Protein AF-A0A832J4N6-F1 (afdb_monomer_lite)

Structure (mmCIF, N/CA/C/O backbone):
data_AF-A0A832J4N6-F1
#
_entry.id   AF-A0A832J4N6-F1
#
loop_
_atom_site.group_PDB
_atom_site.id
_atom_site.type_symbol
_atom_site.label_atom_id
_atom_site.label_alt_id
_atom_site.label_comp_id
_atom_site.label_asym_id
_atom_site.label_entity_id
_atom_site.label_seq_id
_atom_site.pdbx_PDB_ins_code
_atom_site.Cartn_x
_atom_site.Cartn_y
_atom_site.Cartn_z
_atom_site.occupancy
_atom_site.B_iso_or_equiv
_atom_site.auth_seq_id
_atom_site.auth_comp_id
_atom_site.auth_asym_id
_atom_site.auth_atom_id
_atom_site.pdbx_PDB_model_num
ATOM 1 N N . GLU A 1 1 ? 0.300 12.683 24.792 1.00 80.56 1 GLU A N 1
ATOM 2 C CA . GLU A 1 1 ? -0.113 11.970 23.567 1.00 80.56 1 GLU A CA 1
ATOM 3 C C . GLU A 1 1 ? -0.994 12.887 22.751 1.00 80.56 1 GLU A C 1
ATOM 5 O O . GLU A 1 1 ? -1.795 13.608 23.332 1.00 80.56 1 GLU A O 1
ATOM 10 N N . GLU A 1 2 ? -0.819 12.894 21.437 1.00 91.38 2 GLU A N 1
ATOM 11 C CA . GLU A 1 2 ? -1.712 13.629 20.543 1.00 91.38 2 GLU A CA 1
ATOM 12 C C . GLU A 1 2 ? -2.810 12.677 20.051 1.00 91.38 2 GLU A C 1
ATOM 14 O O . GLU A 1 2 ? -2.480 11.567 19.614 1.00 91.38 2 GLU A O 1
ATOM 19 N N . PRO A 1 3 ? -4.097 13.064 20.115 1.00 95.00 3 PRO A N 1
ATOM 20 C CA . PRO A 1 3 ? -5.181 12.226 19.624 1.00 95.00 3 PRO A CA 1
ATOM 21 C C . PRO A 1 3 ? -5.019 11.979 18.120 1.00 95.00 3 PRO A C 1
ATOM 23 O O . PRO A 1 3 ? -4.745 12.898 17.349 1.00 95.00 3 PRO A O 1
ATOM 26 N N . ARG A 1 4 ? -5.194 10.724 17.694 1.00 95.00 4 ARG A N 1
ATOM 27 C CA . ARG A 1 4 ? -5.103 10.320 16.286 1.00 95.00 4 ARG A CA 1
ATOM 28 C C . ARG A 1 4 ? -6.422 9.748 15.807 1.00 95.00 4 ARG A C 1
ATOM 30 O O . ARG A 1 4 ? -7.039 8.934 16.485 1.00 95.00 4 ARG A O 1
ATOM 37 N N . ILE A 1 5 ? -6.786 10.118 14.587 1.00 95.06 5 ILE A N 1
ATOM 38 C CA . ILE A 1 5 ? -7.844 9.474 13.816 1.00 95.06 5 ILE A CA 1
ATOM 39 C C . ILE A 1 5 ? -7.168 8.838 12.601 1.00 95.06 5 ILE A C 1
ATOM 41 O O . ILE A 1 5 ? -6.368 9.482 11.925 1.00 95.06 5 ILE A O 1
ATOM 45 N N . THR A 1 6 ? -7.456 7.565 12.336 1.00 95.12 6 THR A N 1
ATOM 46 C CA . THR A 1 6 ? -6.941 6.835 11.172 1.00 95.12 6 THR A CA 1
ATOM 47 C C . THR A 1 6 ? -8.048 6.013 10.538 1.00 95.12 6 THR A C 1
ATOM 49 O O . THR A 1 6 ? -8.936 5.510 11.224 1.00 95.12 6 THR A O 1
ATOM 52 N N . LEU A 1 7 ? -7.963 5.832 9.223 1.00 96.44 7 LEU A N 1
ATOM 53 C CA . LEU A 1 7 ? -8.763 4.833 8.529 1.00 96.44 7 LEU A CA 1
ATOM 54 C C . LEU A 1 7 ? -8.303 3.429 8.931 1.00 96.44 7 LEU A C 1
ATOM 56 O O . LEU A 1 7 ? -7.113 3.192 9.162 1.00 96.44 7 LEU A O 1
ATOM 60 N N . THR A 1 8 ? -9.250 2.498 9.004 1.00 95.69 8 THR A N 1
ATOM 61 C CA . THR A 1 8 ? -8.957 1.088 9.268 1.00 95.69 8 THR A CA 1
ATOM 62 C C . THR A 1 8 ? -8.505 0.382 7.989 1.00 95.69 8 THR A C 1
ATOM 64 O O . THR A 1 8 ? -8.756 0.838 6.870 1.00 95.69 8 THR A O 1
ATOM 67 N N . ALA A 1 9 ? -7.849 -0.768 8.144 1.00 94.00 9 ALA A N 1
ATOM 68 C CA . ALA A 1 9 ? -7.391 -1.578 7.019 1.00 94.00 9 ALA A CA 1
ATOM 69 C C . ALA A 1 9 ? -8.487 -1.926 5.987 1.00 94.00 9 ALA A C 1
ATOM 71 O O . ALA A 1 9 ? -8.222 -1.726 4.800 1.00 94.00 9 ALA A O 1
ATOM 72 N N . PRO A 1 10 ? -9.705 -2.387 6.356 1.00 94.44 10 PRO A N 1
ATOM 73 C CA . PRO A 1 10 ? -10.748 -2.677 5.368 1.00 94.44 10 PRO A CA 1
ATOM 74 C C . PRO A 1 10 ? -11.211 -1.429 4.606 1.00 94.44 10 PRO A C 1
ATOM 76 O O . PRO A 1 10 ? -11.465 -1.517 3.407 1.00 94.44 10 PRO A O 1
ATOM 79 N N . VAL A 1 11 ? -11.239 -0.257 5.253 1.00 95.44 11 VAL A N 1
ATOM 80 C CA . VAL A 1 11 ? -11.609 1.005 4.590 1.00 95.44 11 VAL A CA 1
ATOM 81 C C . VAL A 1 11 ? -10.589 1.376 3.513 1.00 95.44 11 VAL A C 1
ATOM 83 O O . VAL A 1 11 ? -10.965 1.680 2.386 1.00 95.44 11 VAL A O 1
ATOM 86 N N . ILE A 1 12 ? -9.291 1.283 3.817 1.00 94.38 12 ILE A N 1
ATOM 87 C CA . ILE A 1 12 ? -8.222 1.517 2.827 1.00 94.38 12 ILE A CA 1
ATOM 88 C C . ILE A 1 12 ? -8.214 0.414 1.751 1.00 94.38 12 ILE A C 1
ATOM 90 O O . ILE A 1 12 ? -7.853 0.657 0.594 1.00 94.38 12 ILE A O 1
ATOM 94 N N . SER A 1 13 ? -8.605 -0.808 2.122 1.00 90.94 13 SER A N 1
ATOM 95 C CA . SER A 1 13 ? -8.634 -1.951 1.209 1.00 90.94 13 SER A CA 1
ATOM 96 C C . SER A 1 13 ? -9.686 -1.793 0.112 1.00 90.94 13 SER A C 1
ATOM 98 O O . SER A 1 13 ? -9.414 -2.158 -1.026 1.00 90.94 13 SER A O 1
ATOM 100 N N . GLY A 1 14 ? -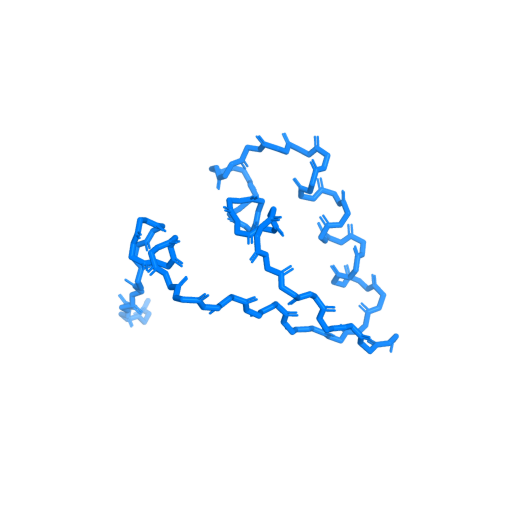10.828 -1.176 0.428 1.00 93.06 14 GLY A N 1
ATOM 101 C CA . GLY A 1 14 ? -11.917 -0.902 -0.516 1.00 93.06 14 GLY A CA 1
ATOM 102 C C . GLY A 1 14 ? -11.706 0.295 -1.454 1.00 93.06 14 GLY A C 1
ATOM 103 O O . GLY A 1 14 ? -12.622 0.647 -2.191 1.00 93.06 14 GLY A O 1
ATOM 104 N N . ALA A 1 15 ? -10.541 0.950 -1.432 1.00 94.75 15 ALA A N 1
ATOM 105 C CA . ALA A 1 15 ? -10.254 2.064 -2.335 1.00 94.75 15 ALA A CA 1
ATOM 106 C C . ALA A 1 15 ? -10.193 1.604 -3.805 1.00 94.75 15 ALA A C 1
ATOM 108 O O . ALA A 1 15 ? -9.561 0.593 -4.104 1.00 94.75 15 ALA A O 1
ATOM 109 N N . MET A 1 16 ? -10.773 2.389 -4.726 1.00 95.19 16 MET A N 1
ATOM 110 C CA . MET A 1 16 ? -10.722 2.110 -6.175 1.00 95.19 16 MET A CA 1
ATOM 111 C C . MET A 1 16 ? -9.285 2.053 -6.710 1.00 95.19 16 MET A C 1
ATOM 113 O O . MET A 1 16 ? -8.974 1.231 -7.565 1.00 95.19 16 MET A O 1
ATOM 117 N N . SER A 1 17 ? -8.415 2.914 -6.175 1.00 96.12 17 SER A N 1
ATOM 118 C CA . SER A 1 17 ? -6.988 2.959 -6.487 1.00 96.12 17 SER A CA 1
ATOM 119 C C . SER A 1 17 ? -6.197 3.234 -5.214 1.00 96.12 17 SER A C 1
ATOM 121 O O . SER A 1 17 ? -6.570 4.104 -4.424 1.00 96.12 17 SER A O 1
ATOM 123 N N . ARG A 1 18 ? -5.077 2.528 -5.020 1.00 96.56 18 ARG A N 1
ATOM 124 C CA . ARG A 1 18 ? -4.179 2.729 -3.876 1.00 96.56 18 ARG A CA 1
ATOM 125 C C . ARG A 1 18 ? -2.791 3.128 -4.354 1.00 96.56 18 ARG A C 1
ATOM 127 O O . ARG A 1 18 ? -2.212 2.478 -5.219 1.00 96.56 18 ARG A O 1
ATOM 134 N N . HIS A 1 19 ? -2.243 4.184 -3.763 1.00 97.50 19 HIS A N 1
ATOM 135 C CA . HIS A 1 19 ? -0.920 4.693 -4.108 1.00 97.50 19 HIS A CA 1
ATOM 136 C C . HIS A 1 19 ? -0.043 4.770 -2.863 1.00 97.50 19 HIS A C 1
ATOM 138 O O . HIS A 1 19 ? -0.422 5.368 -1.858 1.00 97.50 19 HIS A O 1
ATOM 144 N N . ILE A 1 20 ? 1.144 4.177 -2.940 1.00 96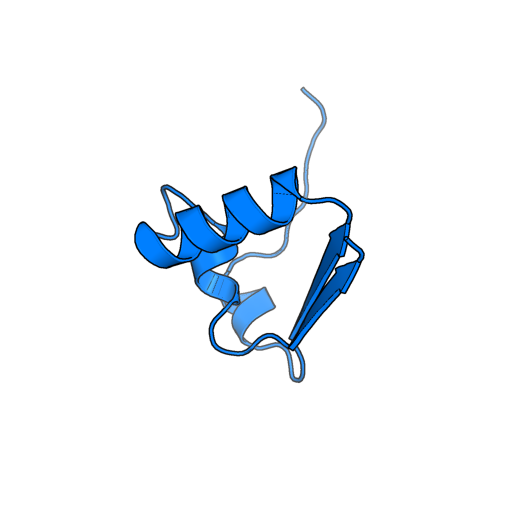.88 20 ILE A N 1
ATOM 145 C CA . ILE A 1 20 ? 2.163 4.255 -1.894 1.00 96.88 20 ILE A CA 1
ATOM 146 C C . ILE A 1 20 ? 3.264 5.173 -2.408 1.00 96.88 20 ILE A C 1
ATOM 148 O O . ILE A 1 20 ? 3.902 4.866 -3.410 1.00 96.88 20 ILE A O 1
ATOM 152 N N . VAL A 1 21 ? 3.495 6.288 -1.719 1.00 97.62 21 VAL A N 1
ATOM 153 C CA . VAL A 1 21 ? 4.491 7.292 -2.112 1.00 97.62 21 VAL A CA 1
ATOM 154 C C . VAL A 1 21 ? 5.530 7.429 -1.010 1.00 97.62 21 VAL A C 1
ATOM 156 O O . VAL A 1 21 ? 5.190 7.657 0.150 1.00 97.62 21 VAL A O 1
ATOM 159 N N . PHE A 1 22 ? 6.809 7.304 -1.356 1.00 97.44 22 PHE A N 1
ATOM 160 C CA . PHE A 1 22 ? 7.900 7.569 -0.420 1.00 97.44 22 PHE A CA 1
ATOM 161 C C . PHE A 1 22 ? 9.194 7.961 -1.138 1.00 97.44 22 PHE A C 1
ATOM 163 O O . PHE A 1 22 ? 9.380 7.725 -2.332 1.00 97.44 22 PHE A O 1
ATOM 170 N N . ARG A 1 23 ? 10.120 8.548 -0.375 1.00 97.94 23 ARG A N 1
ATOM 171 C CA . ARG A 1 23 ? 11.456 8.936 -0.840 1.00 97.94 23 ARG A CA 1
ATOM 172 C C . ARG A 1 23 ? 12.551 8.251 -0.028 1.00 97.94 23 ARG A C 1
ATOM 174 O O . ARG A 1 23 ? 12.349 7.932 1.148 1.00 97.94 23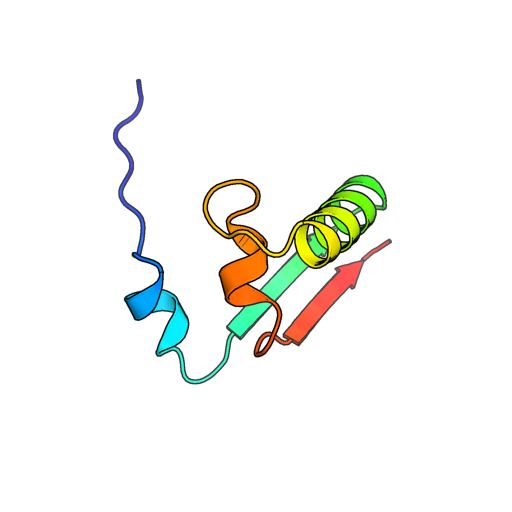 ARG A O 1
ATOM 181 N N . GLY A 1 24 ? 13.712 8.067 -0.646 1.00 97.94 24 GLY A N 1
ATOM 182 C CA . GLY A 1 24 ? 14.928 7.621 0.022 1.00 97.94 24 GLY A CA 1
ATOM 183 C C . GLY A 1 24 ? 15.080 6.101 0.131 1.00 97.94 24 GLY A C 1
ATOM 184 O O . GLY A 1 24 ? 14.134 5.344 0.386 1.00 97.94 24 GLY A O 1
ATOM 185 N N . LYS A 1 25 ? 16.330 5.644 0.025 1.00 97.75 25 LYS A N 1
ATOM 186 C CA . LYS A 1 25 ? 16.724 4.225 0.138 1.00 97.75 25 LYS A CA 1
ATOM 187 C C . LYS A 1 25 ? 16.272 3.548 1.438 1.00 97.75 25 LYS A C 1
ATOM 189 O O . LYS A 1 25 ? 15.934 2.364 1.420 1.00 97.75 25 LYS A O 1
ATOM 194 N N . ALA A 1 26 ? 16.233 4.279 2.555 1.00 97.56 26 ALA A N 1
ATOM 195 C CA . ALA A 1 26 ? 15.826 3.734 3.852 1.00 97.56 26 ALA A CA 1
ATOM 196 C C . ALA A 1 26 ? 14.378 3.213 3.833 1.00 97.56 26 ALA A C 1
ATOM 198 O O . ALA A 1 26 ? 14.107 2.109 4.308 1.00 97.56 26 ALA A O 1
ATOM 199 N N . LYS A 1 27 ? 13.455 3.965 3.219 1.00 97.50 27 LYS A N 1
ATOM 200 C CA . LYS A 1 27 ? 12.043 3.577 3.104 1.00 97.50 27 LYS A CA 1
ATOM 201 C C . LYS A 1 27 ? 11.843 2.455 2.089 1.00 97.50 27 LYS A C 1
ATOM 203 O O . LYS A 1 27 ? 11.082 1.534 2.368 1.00 97.50 27 LYS A O 1
ATOM 208 N N . ASN A 1 28 ? 12.612 2.441 0.998 1.00 97.44 28 ASN A N 1
ATOM 209 C CA . ASN A 1 28 ? 12.617 1.308 0.069 1.00 97.44 28 ASN A CA 1
ATOM 210 C C . ASN A 1 28 ? 13.056 0.002 0.762 1.00 97.44 28 ASN A C 1
ATOM 212 O O . ASN A 1 28 ? 12.409 -1.035 0.628 1.00 97.44 28 ASN A O 1
ATOM 216 N N . LYS A 1 29 ? 14.127 0.046 1.570 1.00 97.69 29 LYS A N 1
ATOM 217 C CA . LYS A 1 29 ? 14.577 -1.115 2.357 1.00 97.69 29 LYS A CA 1
ATOM 218 C C . LYS A 1 29 ? 13.511 -1.562 3.363 1.00 97.69 29 LYS A C 1
ATOM 220 O O . LYS A 1 29 ? 13.288 -2.763 3.504 1.00 97.69 29 LYS A O 1
ATOM 225 N N . ALA A 1 30 ? 12.846 -0.618 4.031 1.00 97.06 30 ALA A N 1
ATOM 226 C CA . ALA A 1 30 ? 11.758 -0.915 4.960 1.00 97.06 30 ALA A CA 1
ATOM 227 C C . ALA A 1 30 ? 10.563 -1.580 4.258 1.00 97.06 30 ALA A C 1
ATOM 229 O O . ALA A 1 30 ? 10.068 -2.588 4.755 1.00 97.06 30 ALA A O 1
ATOM 230 N N . LEU A 1 31 ? 10.157 -1.093 3.080 1.00 97.00 31 LEU A N 1
ATOM 231 C CA . LEU A 1 31 ? 9.084 -1.701 2.290 1.00 97.00 31 LEU A CA 1
ATOM 232 C C . LEU A 1 31 ? 9.446 -3.127 1.860 1.00 97.00 31 LEU A C 1
ATOM 234 O O . LEU A 1 31 ? 8.666 -4.052 2.067 1.00 97.00 31 LEU A O 1
ATOM 238 N N . LYS A 1 32 ? 10.667 -3.338 1.353 1.00 96.25 32 LYS A N 1
ATOM 239 C CA . LYS A 1 32 ? 11.168 -4.678 1.007 1.00 96.25 32 LYS A CA 1
ATOM 240 C C . LYS A 1 32 ? 11.176 -5.623 2.211 1.00 96.25 32 LYS A C 1
ATOM 242 O O . LYS A 1 32 ? 10.867 -6.799 2.060 1.00 96.25 32 LYS A O 1
ATOM 247 N N . LYS A 1 33 ? 11.520 -5.127 3.405 1.00 97.94 33 LYS A N 1
ATOM 248 C CA . LYS A 1 33 ? 11.446 -5.907 4.651 1.00 97.94 33 LYS A CA 1
ATOM 249 C C . LYS A 1 33 ? 9.995 -6.232 5.019 1.00 97.94 33 LYS A C 1
ATOM 251 O O . LYS A 1 33 ? 9.720 -7.375 5.357 1.00 97.94 33 LYS A O 1
ATOM 256 N N . ALA A 1 34 ? 9.082 -5.268 4.917 1.00 97.38 34 ALA A N 1
ATOM 257 C CA . ALA A 1 34 ? 7.663 -5.466 5.208 1.00 97.38 34 ALA A CA 1
ATOM 258 C C . ALA A 1 34 ? 7.029 -6.540 4.312 1.00 97.38 34 ALA A C 1
ATOM 260 O O . ALA A 1 34 ? 6.322 -7.405 4.815 1.00 97.38 34 ALA A O 1
ATOM 261 N N . ILE A 1 35 ? 7.352 -6.533 3.013 1.00 95.75 35 ILE A N 1
ATOM 262 C CA . ILE A 1 35 ? 6.903 -7.560 2.058 1.00 95.75 35 ILE A CA 1
ATOM 263 C C . ILE A 1 35 ? 7.394 -8.955 2.473 1.00 95.75 35 ILE A C 1
ATOM 265 O O . ILE A 1 35 ? 6.651 -9.920 2.357 1.00 95.75 35 ILE A O 1
ATOM 269 N N . LYS A 1 36 ? 8.626 -9.071 2.990 1.00 97.12 36 LYS A N 1
ATOM 270 C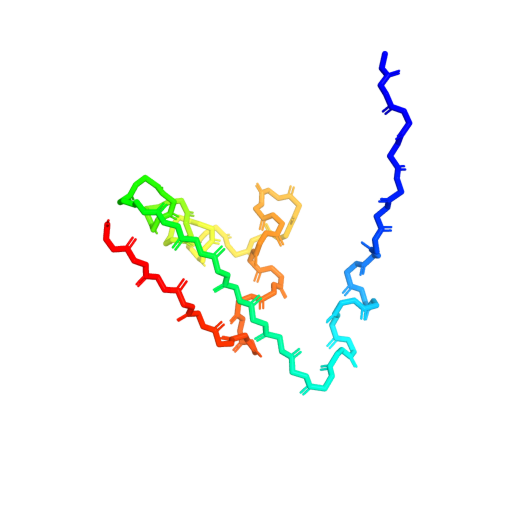 CA . LYS A 1 36 ? 9.170 -10.352 3.473 1.00 97.12 36 LYS A CA 1
ATOM 271 C C . LYS A 1 36 ? 8.528 -10.831 4.773 1.00 97.12 36 LYS A C 1
ATOM 273 O O . LYS A 1 36 ? 8.365 -12.030 4.940 1.00 97.12 36 LYS A O 1
ATOM 278 N N . ILE A 1 37 ? 8.227 -9.913 5.694 1.00 97.44 37 ILE A N 1
ATOM 279 C CA . ILE A 1 37 ? 7.556 -10.240 6.961 1.00 97.44 37 ILE A CA 1
ATOM 280 C C . ILE A 1 37 ? 6.145 -10.765 6.686 1.00 97.44 37 ILE A C 1
ATOM 282 O O . ILE A 1 37 ? 5.743 -11.743 7.300 1.00 97.44 37 ILE A O 1
ATOM 286 N N . ASN A 1 38 ? 5.425 -10.134 5.750 1.00 94.25 38 ASN A N 1
ATOM 287 C CA . ASN A 1 38 ? 4.080 -10.532 5.325 1.00 94.25 38 ASN A CA 1
ATOM 288 C C . ASN A 1 38 ? 3.072 -10.715 6.483 1.00 94.25 38 ASN A C 1
ATOM 290 O O . ASN A 1 38 ? 2.162 -11.536 6.409 1.00 94.25 38 ASN A O 1
ATOM 294 N N . ASP A 1 39 ? 3.240 -9.927 7.544 1.00 96.62 39 ASP A N 1
ATOM 295 C CA . ASP A 1 39 ? 2.343 -9.852 8.696 1.00 96.62 39 ASP A CA 1
ATOM 296 C C . ASP A 1 39 ? 1.961 -8.376 8.919 1.00 96.62 39 ASP A C 1
ATOM 298 O O . ASP A 1 39 ? 2.822 -7.570 9.298 1.00 96.62 39 ASP A O 1
ATOM 302 N N . PRO A 1 40 ? 0.692 -7.989 8.682 1.00 95.44 40 PRO A N 1
ATOM 303 C CA . PRO A 1 40 ? 0.191 -6.636 8.910 1.00 95.44 40 PRO A CA 1
ATOM 304 C C . PRO A 1 40 ? 0.319 -6.113 10.343 1.00 95.44 40 PRO A C 1
ATOM 306 O O . PRO A 1 40 ? 0.404 -4.901 10.525 1.00 95.44 40 PRO A O 1
ATOM 309 N N . LEU A 1 41 ? 0.342 -6.974 11.362 1.00 96.50 41 LEU A N 1
ATOM 310 C CA . LEU A 1 41 ? 0.491 -6.524 12.749 1.00 96.50 41 LEU A CA 1
ATOM 311 C C . LEU A 1 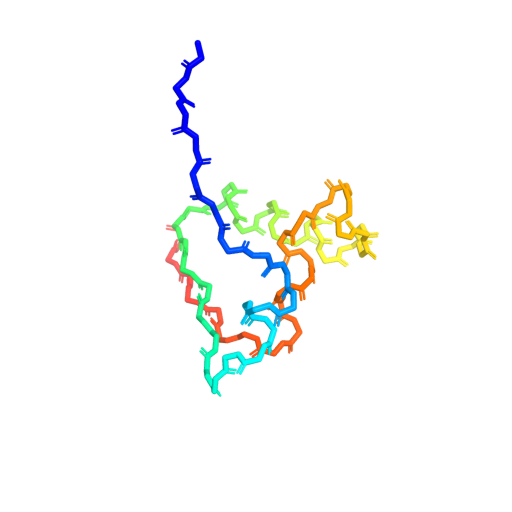41 ? 1.938 -6.129 13.058 1.00 96.50 41 LEU A C 1
ATOM 313 O O . LEU A 1 41 ? 2.175 -5.196 13.820 1.00 96.50 41 LEU A O 1
ATOM 317 N N . GLN A 1 42 ? 2.902 -6.785 12.413 1.00 97.44 42 GLN A N 1
ATOM 318 C CA . GLN A 1 42 ? 4.330 -6.477 12.543 1.00 97.44 42 GLN A CA 1
ATOM 319 C C . GLN A 1 42 ? 4.792 -5.398 11.553 1.00 97.44 42 GLN A C 1
ATOM 321 O O . GLN A 1 42 ? 5.683 -4.597 11.842 1.00 97.44 42 GLN A O 1
ATOM 326 N N . ALA A 1 43 ? 4.202 -5.373 10.359 1.00 96.81 43 ALA A N 1
ATOM 327 C CA . ALA A 1 43 ? 4.511 -4.426 9.300 1.00 96.81 43 ALA A CA 1
ATOM 328 C C . ALA A 1 43 ? 3.218 -3.965 8.600 1.00 96.81 43 ALA A C 1
ATOM 330 O O . ALA A 1 43 ? 2.899 -4.482 7.527 1.00 96.81 43 ALA A O 1
ATOM 331 N N . PRO A 1 44 ? 2.507 -2.948 9.131 1.00 95.12 44 PRO A N 1
ATOM 332 C CA . PRO A 1 44 ? 1.186 -2.528 8.637 1.00 95.12 44 PRO A CA 1
ATOM 333 C C . PRO A 1 44 ? 1.119 -2.208 7.147 1.00 95.12 44 PRO A C 1
ATOM 335 O O . PRO A 1 44 ? 0.108 -2.460 6.501 1.00 95.12 44 PRO A O 1
ATOM 338 N N . ILE A 1 45 ? 2.215 -1.711 6.562 1.00 95.25 45 ILE A N 1
ATOM 339 C CA . ILE A 1 45 ? 2.267 -1.421 5.126 1.00 95.25 45 ILE A CA 1
ATOM 340 C C . ILE A 1 45 ? 2.082 -2.675 4.258 1.00 95.25 45 ILE A C 1
ATOM 342 O O . ILE A 1 45 ? 1.567 -2.554 3.152 1.00 95.25 45 ILE A O 1
ATOM 346 N N . SER A 1 46 ? 2.446 -3.867 4.755 1.00 95.38 46 SER A N 1
ATOM 347 C CA . SER A 1 46 ? 2.324 -5.141 4.0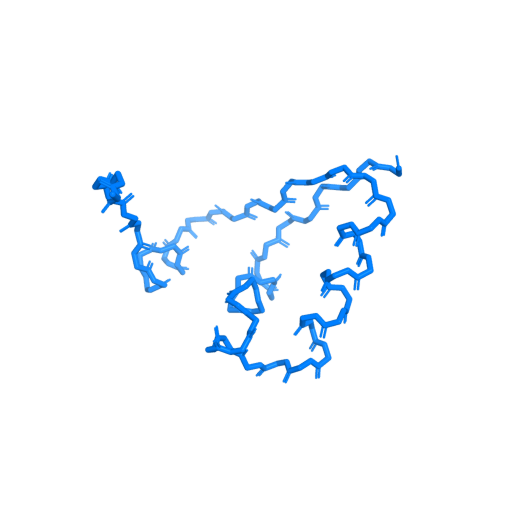27 1.00 95.38 46 SER A CA 1
ATOM 348 C C . SER A 1 46 ? 0.882 -5.456 3.618 1.00 95.38 46 SER A C 1
ATOM 350 O O . SER A 1 46 ? 0.676 -5.966 2.519 1.00 95.38 46 SER A O 1
ATOM 352 N N . ALA A 1 47 ? -0.109 -5.037 4.415 1.00 93.94 47 ALA A N 1
ATOM 353 C CA . ALA A 1 47 ? -1.531 -5.178 4.091 1.00 93.94 47 ALA A CA 1
ATOM 354 C C . ALA A 1 47 ? -1.942 -4.429 2.816 1.00 93.94 47 ALA A C 1
ATOM 356 O O . ALA A 1 47 ? -2.949 -4.758 2.196 1.00 93.94 47 ALA A O 1
ATOM 357 N N . PHE A 1 48 ? -1.179 -3.408 2.424 1.00 93.94 48 PHE A N 1
ATOM 358 C CA . PHE A 1 48 ? -1.591 -2.465 1.392 1.00 93.94 48 PHE A CA 1
ATOM 359 C C . PHE A 1 48 ? -0.787 -2.576 0.095 1.00 93.94 48 PHE A C 1
ATOM 361 O O . PHE A 1 48 ? -1.213 -1.987 -0.895 1.00 93.94 48 PHE A O 1
ATOM 368 N N . VAL A 1 49 ? 0.330 -3.319 0.071 1.00 93.31 49 VAL A N 1
ATOM 369 C CA . VAL A 1 49 ? 1.267 -3.346 -1.072 1.00 93.31 49 VAL A CA 1
ATOM 370 C C . VAL A 1 49 ? 0.705 -4.067 -2.298 1.00 93.31 49 VAL A C 1
ATOM 372 O O . VAL A 1 49 ? 0.938 -3.605 -3.409 1.00 93.31 49 VAL A O 1
ATOM 375 N N . LYS A 1 50 ? -0.012 -5.184 -2.110 1.00 88.38 50 LYS A N 1
ATOM 376 C CA . LYS A 1 50 ? -0.376 -6.118 -3.195 1.00 88.38 50 LYS A CA 1
ATOM 377 C C . LYS A 1 50 ? -1.144 -5.459 -4.351 1.00 88.38 50 LYS A C 1
ATOM 379 O O . LYS A 1 50 ? -0.879 -5.790 -5.499 1.00 88.38 50 LYS A O 1
ATOM 384 N N . ASP A 1 51 ? -2.003 -4.488 -4.040 1.00 88.81 51 ASP A N 1
ATOM 385 C CA . ASP A 1 51 ? -2.878 -3.812 -5.012 1.00 88.81 51 ASP A CA 1
ATOM 386 C C . ASP A 1 51 ? -2.597 -2.303 -5.110 1.00 88.81 51 ASP A C 1
ATOM 388 O O . ASP A 1 51 ? -3.442 -1.522 -5.546 1.00 88.81 51 ASP A O 1
ATOM 392 N N . ALA A 1 52 ? -1.421 -1.862 -4.653 1.00 96.19 52 ALA A N 1
ATOM 393 C CA . ALA A 1 52 ? -1.036 -0.459 -4.703 1.00 96.19 52 ALA A CA 1
ATOM 394 C C . ALA A 1 52 ? -0.013 -0.178 -5.805 1.00 96.19 52 ALA A C 1
ATOM 396 O O . ALA A 1 52 ? 0.972 -0.894 -5.977 1.00 96.19 52 ALA A O 1
ATOM 397 N N . THR A 1 53 ? -0.176 0.953 -6.486 1.00 97.62 53 THR A N 1
ATOM 398 C CA . THR A 1 53 ? 0.899 1.535 -7.292 1.00 97.62 53 THR A CA 1
ATOM 399 C C . THR A 1 53 ? 1.941 2.161 -6.368 1.00 97.62 53 THR A C 1
ATOM 401 O O . THR A 1 53 ? 1.619 3.028 -5.550 1.00 97.62 53 THR A O 1
ATOM 404 N N . VAL A 1 54 ? 3.200 1.749 -6.509 1.00 96.81 54 VAL A N 1
ATOM 405 C CA . VAL A 1 54 ? 4.306 2.263 -5.695 1.00 96.81 54 VAL A CA 1
ATOM 406 C C . VAL A 1 54 ? 5.083 3.328 -6.462 1.00 96.81 54 VAL A C 1
ATOM 408 O O . VAL A 1 54 ? 5.713 3.045 -7.477 1.00 96.81 54 VAL A O 1
ATOM 411 N N . HIS A 1 55 ? 5.093 4.542 -5.920 1.00 97.81 55 HIS A N 1
ATOM 412 C CA . HIS A 1 55 ? 5.891 5.666 -6.393 1.00 97.81 55 HIS A CA 1
ATOM 413 C C . HIS A 1 55 ? 7.094 5.849 -5.469 1.00 97.81 55 HIS A C 1
ATOM 415 O O . HIS A 1 55 ? 6.947 6.227 -4.302 1.00 97.81 55 HIS A O 1
ATOM 421 N N . TRP A 1 56 ? 8.294 5.584 -5.986 1.00 97.31 56 TRP A N 1
ATOM 422 C CA . TRP A 1 56 ? 9.536 5.726 -5.230 1.00 97.31 56 TRP A CA 1
ATOM 423 C C . TRP A 1 56 ? 10.512 6.665 -5.934 1.00 97.31 56 TRP A C 1
ATOM 425 O O . TRP A 1 56 ? 10.820 6.494 -7.111 1.00 97.31 56 TRP A O 1
ATOM 435 N N . MET A 1 57 ? 11.032 7.628 -5.174 1.00 96.50 57 MET A N 1
ATOM 436 C CA . MET A 1 57 ? 12.147 8.483 -5.582 1.00 96.50 57 MET A CA 1
ATOM 437 C C . MET A 1 57 ? 13.394 8.103 -4.757 1.00 96.50 57 MET A C 1
ATOM 439 O O . MET A 1 57 ? 13.287 8.090 -3.520 1.00 96.50 57 MET A O 1
ATOM 443 N N . PRO A 1 58 ? 14.525 7.742 -5.399 1.00 89.75 58 PRO A N 1
ATOM 444 C CA . PRO A 1 58 ? 15.733 7.248 -4.731 1.00 89.75 58 PRO A CA 1
ATOM 445 C C . PRO A 1 58 ? 16.266 8.100 -3.579 1.00 89.75 58 PRO A C 1
ATOM 447 O O . PRO A 1 58 ? 16.162 9.342 -3.645 1.00 89.75 58 PRO A O 1
#

Foldseek 3Di:
DDDDDDDDLVRQVPDPAAEAEDEDPVVVVLVVVLCVVCDCVVRVCSSPPPRHDYHYHD

Radius of gyration: 12.36 Å; chains: 1; bounding box: 29×24×31 Å

Secondary structure (DSSP, 8-state):
--------HHHHHT-SSEEEEEESHHHHHHHHHHHHH--TTT-TTHHHHTTEEEEEE-

Sequence (58 aa):
EEPRITLTAPVISGAMSRHIVFRGKAKNKALKKAIKINDPLQAPISAFVKDATVHWMP

pLDDT: mean 95.37, std 2.96, range [80.56, 97.94]